Protein AF-X0TY84-F1 (afdb_monomer_lite)

Secondary structure (DSSP, 8-state):
-TT-SS-HHHHHHHSHHHHTT-SS----S-IIIIIITTT-GGGGHHHHHHHTT--HHHH-PEEEE---SSEEEEEEE-SSEEEEEEEETTS-HIIIIIS--PPPPBPPEEEE-GGGT----EEEEE-TT-------EEETTEEEEPPBSSEEEEEEE-

Organism: NCBI:txid412755

Foldseek 3Di:
DVQCLQCQVVCVQFPVCVLVPDPHTGDDPVCVVPVVVSVVPCLCVLVCVQCVPPPPVQFPWDWDFQDDPQWTWIWTHGPFKIKIKIFGPCSHCCCCVVVVHFFDWDAKDKGAQVVVVCQAFDKDKTDSSPDPQDGWHGHRRIIIDHIGRTIIMMMGGD

Sequence (158 aa):
YQSDHRGIIFHDTTYPAFFAGAAGTGHIWHWDEYVDSKNLWGAYRPFADLVAGVKLDQEQFQALDLSSDALWIFALLGKKHLLLWARNRADSWYRVLRDDTEPEVLRSQRVDLTELAVRAGEVTTIWPWGEDTGRASLEAGVLTLPPFRHGLLVKVSR

pLDDT: mean 96.2, std 2.29, range [84.69, 98.75]

Radius of gyration: 15.44 Å; chains: 1; bounding box: 28×33×40 Å

Structure (mmCIF, N/CA/C/O backbone):
data_AF-X0TY84-F1
#
_entry.id   AF-X0TY84-F1
#
loop_
_atom_site.group_PDB
_atom_site.id
_atom_site.type_symbol
_atom_site.label_atom_id
_atom_site.label_alt_id
_atom_site.label_comp_id
_atom_site.label_asym_id
_atom_site.label_entity_id
_atom_site.label_seq_id
_atom_site.pdbx_PDB_ins_code
_atom_site.Cartn_x
_atom_site.Cartn_y
_atom_site.Cartn_z
_atom_site.occupancy
_atom_site.B_iso_or_equiv
_atom_site.auth_seq_id
_atom_site.auth_comp_id
_atom_site.auth_asym_id
_atom_site.auth_atom_id
_atom_site.pdbx_PDB_model_num
ATOM 1 N N . TYR A 1 1 ? 6.408 -6.891 -19.833 1.00 84.69 1 TYR A N 1
ATOM 2 C CA . TYR A 1 1 ? 7.218 -7.646 -18.853 1.00 84.69 1 TYR A CA 1
ATOM 3 C C . TYR A 1 1 ? 8.717 -7.434 -19.011 1.00 84.69 1 TYR A C 1
ATOM 5 O O . TYR A 1 1 ? 9.368 -7.179 -18.009 1.00 84.69 1 TYR A O 1
ATOM 13 N N . GLN A 1 2 ? 9.287 -7.498 -20.225 1.00 88.75 2 GLN A N 1
ATOM 14 C CA . GLN A 1 2 ? 10.744 -7.373 -20.415 1.00 88.75 2 GLN A CA 1
ATOM 15 C C . GLN A 1 2 ? 11.360 -6.105 -19.801 1.00 88.75 2 GLN A C 1
ATOM 17 O O . GLN A 1 2 ? 12.418 -6.216 -19.193 1.00 88.75 2 GLN A O 1
ATOM 22 N N . SER A 1 3 ? 10.685 -4.956 -19.865 1.00 91.44 3 SER A N 1
ATOM 23 C CA . SER A 1 3 ? 11.177 -3.699 -19.276 1.00 91.44 3 SER A CA 1
ATOM 24 C C . SER A 1 3 ? 10.907 -3.548 -17.771 1.00 91.44 3 SER A C 1
ATOM 26 O O . SER A 1 3 ? 11.401 -2.614 -17.150 1.00 91.44 3 SER A O 1
ATOM 28 N N . ASP A 1 4 ? 10.118 -4.436 -17.157 1.00 95.00 4 ASP A N 1
ATOM 29 C CA . ASP A 1 4 ? 9.734 -4.313 -15.747 1.00 95.00 4 ASP A CA 1
ATOM 30 C C . ASP A 1 4 ? 10.698 -5.083 -14.845 1.00 95.00 4 ASP A C 1
ATOM 32 O O . ASP A 1 4 ? 10.482 -6.245 -14.504 1.00 95.00 4 ASP A O 1
ATOM 36 N N . HIS A 1 5 ? 11.803 -4.431 -14.499 1.00 90.50 5 HIS A N 1
ATOM 37 C CA . HIS A 1 5 ? 12.829 -5.001 -13.625 1.00 90.50 5 HIS A CA 1
ATOM 38 C C . HIS A 1 5 ? 12.519 -4.833 -12.134 1.00 90.50 5 HIS A C 1
ATOM 40 O O . HIS A 1 5 ? 13.116 -5.523 -11.314 1.00 90.50 5 HIS A O 1
ATOM 46 N N . ARG A 1 6 ? 11.608 -3.918 -11.780 1.00 92.00 6 ARG A N 1
ATOM 47 C CA . ARG A 1 6 ? 11.291 -3.563 -10.387 1.00 92.00 6 ARG A CA 1
ATOM 48 C C . ARG A 1 6 ? 9.966 -4.139 -9.885 1.00 92.00 6 ARG A C 1
ATOM 50 O O . ARG A 1 6 ? 9.583 -3.874 -8.753 1.00 92.00 6 ARG A O 1
ATOM 57 N N . GLY A 1 7 ? 9.251 -4.885 -10.722 1.00 95.44 7 GLY A N 1
ATOM 58 C CA . GLY A 1 7 ? 8.018 -5.556 -10.329 1.00 95.44 7 GLY A CA 1
ATOM 59 C C . GLY A 1 7 ? 6.799 -4.635 -10.231 1.00 95.44 7 GLY A C 1
ATOM 60 O O . GLY A 1 7 ? 5.928 -4.892 -9.405 1.00 95.44 7 GLY A O 1
ATOM 61 N N . ILE A 1 8 ? 6.701 -3.562 -11.029 1.00 95.81 8 ILE A N 1
ATOM 62 C CA . ILE A 1 8 ? 5.529 -2.656 -10.991 1.00 95.81 8 ILE A CA 1
ATOM 63 C C . ILE A 1 8 ? 4.242 -3.453 -11.211 1.00 95.81 8 ILE A C 1
ATOM 65 O O . ILE A 1 8 ? 3.312 -3.384 -10.408 1.00 95.81 8 ILE A O 1
ATOM 69 N N . ILE A 1 9 ? 4.217 -4.262 -12.274 1.00 95.81 9 ILE A N 1
ATOM 70 C CA . ILE A 1 9 ? 3.043 -5.065 -12.624 1.00 95.81 9 ILE A CA 1
ATOM 71 C C . ILE A 1 9 ? 2.771 -6.110 -11.535 1.00 95.81 9 ILE A C 1
ATOM 73 O O . ILE A 1 9 ? 1.609 -6.376 -11.222 1.00 95.81 9 ILE A O 1
ATOM 77 N N . PHE A 1 10 ? 3.822 -6.671 -10.927 1.00 96.81 10 PHE A N 1
ATOM 78 C CA . PHE A 1 10 ? 3.706 -7.582 -9.792 1.00 96.81 10 PHE A CA 1
ATOM 79 C C . PHE A 1 10 ? 2.919 -6.952 -8.646 1.00 96.81 10 PHE A C 1
ATOM 81 O O . PHE A 1 10 ? 1.901 -7.512 -8.233 1.00 96.81 10 PHE A O 1
ATOM 88 N N . HIS A 1 11 ? 3.353 -5.795 -8.150 1.00 95.94 11 HIS A N 1
ATOM 89 C CA . HIS A 1 11 ? 2.713 -5.158 -7.002 1.00 95.94 11 HIS A CA 1
ATOM 90 C C . HIS A 1 11 ? 1.280 -4.728 -7.318 1.00 95.94 11 HIS A C 1
ATOM 92 O O . HIS A 1 11 ? 0.380 -5.023 -6.531 1.00 95.94 11 HIS A O 1
ATOM 98 N N . ASP A 1 12 ? 1.058 -4.134 -8.492 1.00 94.94 12 ASP A N 1
ATOM 99 C CA . ASP A 1 12 ? -0.254 -3.633 -8.909 1.00 94.94 12 ASP A CA 1
ATOM 100 C C . ASP A 1 12 ? -1.260 -4.766 -9.214 1.00 94.94 12 ASP A C 1
ATOM 102 O O . ASP A 1 12 ? -2.466 -4.561 -9.113 1.00 94.94 12 ASP A O 1
ATOM 106 N N . THR A 1 13 ? -0.800 -5.980 -9.540 1.00 94.62 13 THR A N 1
ATOM 107 C CA . THR A 1 13 ? -1.689 -7.144 -9.754 1.00 94.62 13 THR A CA 1
ATOM 108 C C . THR A 1 13 ? -1.908 -7.954 -8.475 1.00 94.62 13 THR A C 1
ATOM 110 O O . THR A 1 13 ? -2.957 -8.569 -8.287 1.00 94.62 13 THR A O 1
ATOM 113 N N . THR A 1 14 ? -0.916 -7.978 -7.584 1.00 96.00 14 THR A N 1
ATOM 114 C CA . THR A 1 14 ? -0.915 -8.870 -6.418 1.00 96.00 14 THR A CA 1
ATOM 115 C C . THR A 1 14 ? -1.622 -8.229 -5.229 1.00 96.00 14 THR A C 1
ATOM 117 O O . THR A 1 14 ? -2.508 -8.835 -4.631 1.00 96.00 14 THR A O 1
ATOM 120 N N . TYR A 1 15 ? -1.268 -6.997 -4.867 1.00 97.00 15 TYR A N 1
ATOM 121 C CA . TYR A 1 15 ? -1.707 -6.412 -3.596 1.00 97.00 15 TYR A CA 1
ATOM 122 C C . TYR A 1 15 ? -3.144 -5.870 -3.603 1.00 97.00 15 TYR A C 1
ATOM 124 O O . TYR A 1 15 ? -3.866 -6.154 -2.643 1.00 97.00 15 TYR A O 1
ATOM 132 N N . PRO A 1 16 ? -3.611 -5.134 -4.634 1.00 95.81 16 PRO A N 1
ATOM 133 C CA . PRO A 1 16 ? -4.854 -4.363 -4.533 1.00 95.81 16 PRO A CA 1
ATOM 134 C C . PRO A 1 16 ? -6.096 -5.209 -4.279 1.00 95.81 16 PRO A C 1
ATOM 136 O O . PRO A 1 16 ? -6.986 -4.769 -3.562 1.00 95.81 16 PRO A O 1
ATOM 139 N N . ALA A 1 17 ? -6.144 -6.436 -4.809 1.00 96.19 17 ALA A N 1
ATOM 140 C CA . ALA A 1 17 ? -7.281 -7.336 -4.630 1.00 96.19 17 ALA A CA 1
ATOM 141 C C . ALA A 1 17 ? -7.602 -7.584 -3.146 1.00 96.19 17 ALA A C 1
ATOM 143 O O . ALA A 1 17 ? -8.766 -7.542 -2.749 1.00 96.19 17 ALA A O 1
ATOM 144 N N . PHE A 1 18 ? -6.573 -7.766 -2.313 1.00 97.75 18 PHE A N 1
ATOM 145 C CA . PHE A 1 18 ? -6.750 -7.946 -0.874 1.00 97.75 18 PHE A CA 1
ATOM 146 C C . PHE A 1 18 ? -7.355 -6.693 -0.228 1.00 97.75 18 PHE A C 1
ATOM 148 O O . PHE A 1 18 ? -8.332 -6.784 0.510 1.00 97.75 18 PHE A O 1
ATOM 155 N N . PHE A 1 19 ? -6.840 -5.508 -0.569 1.00 98.12 19 PHE A N 1
ATOM 156 C CA . PHE A 1 19 ? -7.360 -4.235 -0.058 1.00 98.12 19 PHE A CA 1
ATOM 157 C C . PHE A 1 19 ? -8.740 -3.862 -0.615 1.00 98.12 19 PHE A C 1
ATOM 159 O O . PHE A 1 19 ? -9.451 -3.075 0.001 1.00 98.12 19 PHE A O 1
ATOM 166 N N . ALA A 1 20 ? -9.154 -4.472 -1.726 1.00 96.44 20 ALA A N 1
ATOM 167 C CA . ALA A 1 20 ? -10.514 -4.403 -2.251 1.00 96.44 20 ALA A CA 1
ATOM 168 C C . ALA A 1 20 ? -11.495 -5.358 -1.533 1.00 96.44 20 ALA A C 1
ATOM 170 O O . ALA A 1 20 ? -12.661 -5.439 -1.918 1.00 96.44 20 ALA A O 1
ATOM 171 N N . GLY A 1 21 ? -11.050 -6.079 -0.496 1.00 95.19 21 GLY A N 1
ATOM 172 C CA . GLY A 1 21 ? -11.888 -6.959 0.326 1.00 95.19 21 GLY A CA 1
ATOM 173 C C . GLY A 1 21 ? -11.878 -8.433 -0.089 1.00 95.19 21 GLY A C 1
ATOM 174 O O . GLY A 1 21 ? -12.699 -9.207 0.404 1.00 95.19 21 GLY A O 1
ATOM 175 N N . ALA A 1 22 ? -10.973 -8.850 -0.979 1.00 96.19 22 ALA A N 1
ATOM 176 C CA . ALA A 1 22 ? -10.793 -10.267 -1.284 1.00 96.19 22 ALA A CA 1
ATOM 177 C C . ALA A 1 22 ? -10.155 -11.028 -0.106 1.00 96.19 22 ALA A C 1
ATOM 179 O O . ALA A 1 22 ? -9.440 -10.464 0.719 1.00 96.19 22 ALA A O 1
ATOM 180 N N . ALA A 1 23 ? -10.344 -12.350 -0.069 1.00 92.19 23 ALA A N 1
ATOM 181 C CA . ALA A 1 23 ? -9.761 -13.217 0.963 1.00 92.19 23 ALA A CA 1
ATOM 182 C C . ALA A 1 23 ? -8.224 -13.366 0.876 1.00 92.19 23 ALA A C 1
ATOM 184 O O . ALA A 1 23 ? -7.611 -13.940 1.773 1.00 92.19 23 ALA A O 1
ATOM 185 N N . GLY A 1 24 ? -7.596 -12.875 -0.196 1.00 92.38 24 GLY A N 1
ATOM 186 C CA . GLY A 1 24 ? -6.159 -12.972 -0.431 1.00 92.38 24 GLY A CA 1
ATOM 187 C C . GLY A 1 24 ? -5.690 -12.048 -1.554 1.00 92.38 24 GLY A C 1
ATOM 188 O O . GLY A 1 24 ? -6.470 -11.273 -2.109 1.00 92.38 24 GLY A O 1
ATOM 189 N N . THR A 1 25 ? -4.401 -12.127 -1.876 1.00 95.19 25 THR A N 1
ATOM 190 C CA . THR A 1 25 ? -3.792 -11.379 -2.982 1.00 95.19 25 THR A CA 1
ATOM 191 C C . THR A 1 25 ? -4.163 -11.964 -4.341 1.00 95.19 25 THR A C 1
ATOM 193 O O . THR A 1 25 ? -4.551 -13.127 -4.455 1.00 95.19 25 THR A O 1
ATOM 196 N N . GLY A 1 26 ? -3.967 -11.172 -5.393 1.00 94.19 26 GLY A N 1
ATOM 197 C CA . GLY A 1 26 ? -3.915 -11.687 -6.756 1.00 94.19 26 GLY A CA 1
ATOM 198 C C . GLY A 1 26 ? -2.688 -12.573 -6.992 1.00 94.19 26 GLY A C 1
ATOM 199 O O . GLY A 1 26 ? -1.740 -12.596 -6.202 1.00 94.19 26 GLY A O 1
ATOM 200 N N . HIS A 1 27 ? -2.701 -13.292 -8.110 1.00 93.69 27 HIS A N 1
ATOM 201 C CA . HIS A 1 27 ? -1.556 -14.048 -8.603 1.00 93.69 27 HIS A CA 1
ATOM 202 C C . HIS A 1 27 ? -1.443 -13.862 -10.116 1.00 93.69 27 HIS A C 1
ATOM 204 O O . HIS A 1 27 ? -2.450 -13.858 -10.824 1.00 93.69 27 HIS A O 1
ATOM 210 N N . ILE A 1 28 ? -0.219 -13.678 -10.607 1.00 94.69 28 ILE A N 1
ATOM 211 C CA . ILE A 1 28 ? 0.034 -13.461 -12.031 1.00 94.69 28 ILE A CA 1
ATOM 212 C C . ILE A 1 28 ? 0.095 -14.812 -12.737 1.00 94.69 28 ILE A C 1
ATOM 214 O O . ILE A 1 28 ? 0.914 -15.652 -12.391 1.00 94.69 28 ILE A O 1
ATOM 218 N N . TRP A 1 29 ? -0.743 -14.992 -13.758 1.00 94.44 29 TRP A N 1
ATOM 219 C CA . TRP A 1 29 ? -0.770 -16.214 -14.567 1.00 94.44 29 TRP A CA 1
ATOM 220 C C . TRP A 1 29 ? 0.562 -16.490 -15.285 1.00 94.44 29 TRP A C 1
ATOM 222 O O . TRP A 1 29 ? 1.039 -17.617 -15.252 1.00 94.44 29 TRP A O 1
ATOM 232 N N . HIS A 1 30 ? 1.188 -15.463 -15.874 1.00 94.56 30 HIS A N 1
ATOM 233 C CA . HIS A 1 30 ? 2.492 -15.544 -16.558 1.00 94.56 30 HIS A CA 1
ATOM 234 C C . HIS A 1 30 ? 3.672 -15.596 -15.569 1.00 94.56 30 HIS A C 1
ATOM 236 O O . HIS A 1 30 ? 4.638 -14.839 -15.691 1.00 94.56 30 HIS A O 1
ATOM 242 N N . TRP A 1 31 ? 3.558 -16.391 -14.505 1.00 95.81 31 TRP A N 1
ATOM 243 C CA . TRP A 1 31 ? 4.553 -16.414 -13.436 1.00 95.81 31 TRP A CA 1
ATOM 244 C C . TRP A 1 31 ? 5.913 -16.915 -13.927 1.00 95.81 31 TRP A C 1
ATOM 246 O O . TRP A 1 31 ? 6.924 -16.402 -13.472 1.00 95.81 31 TRP A O 1
ATOM 256 N N . ASP A 1 32 ? 5.964 -17.841 -14.876 1.00 95.75 32 ASP A N 1
ATOM 257 C CA . ASP A 1 32 ? 7.195 -18.375 -15.464 1.00 95.75 32 ASP A CA 1
ATOM 258 C C . ASP A 1 32 ? 7.903 -17.331 -16.341 1.00 95.75 32 ASP A C 1
ATOM 260 O O . ASP A 1 32 ? 9.100 -17.076 -16.196 1.00 95.75 32 ASP A O 1
ATOM 264 N N . GLU A 1 33 ? 7.146 -16.645 -17.197 1.00 94.69 33 GLU A N 1
ATOM 265 C CA . GLU A 1 33 ? 7.682 -15.635 -18.110 1.00 94.69 33 GLU A CA 1
ATOM 266 C C . GLU A 1 33 ? 8.013 -14.302 -17.431 1.00 94.69 33 GLU A C 1
ATOM 268 O O . GLU A 1 33 ? 8.808 -13.521 -17.965 1.00 94.69 33 GLU A O 1
ATOM 273 N N . TYR A 1 34 ? 7.416 -14.010 -16.273 1.00 96.19 34 TYR A N 1
ATOM 274 C CA . TYR A 1 34 ? 7.581 -12.730 -15.583 1.00 96.19 34 TYR A CA 1
ATOM 275 C C . TYR A 1 34 ? 8.087 -12.862 -14.150 1.00 96.19 34 TYR A C 1
ATOM 277 O O . TYR A 1 34 ? 9.126 -12.294 -13.841 1.00 96.19 34 TYR A O 1
ATOM 285 N N . VAL A 1 35 ? 7.386 -13.566 -13.260 1.00 96.88 35 VAL A N 1
ATOM 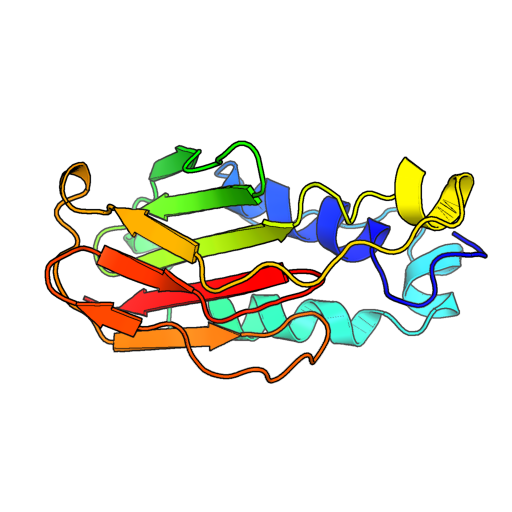286 C CA . VAL A 1 35 ? 7.752 -13.591 -11.831 1.00 96.88 35 VAL A CA 1
ATOM 287 C C . VAL A 1 35 ? 9.074 -14.328 -11.621 1.00 96.88 35 VAL A C 1
ATOM 289 O O . VAL A 1 35 ? 9.978 -13.791 -10.985 1.00 96.88 35 VAL A O 1
ATOM 292 N N . ASP A 1 36 ? 9.204 -15.520 -12.194 1.00 96.94 36 ASP A N 1
ATOM 293 C CA . ASP A 1 36 ? 10.397 -16.353 -12.109 1.00 96.94 36 ASP A CA 1
ATOM 294 C C . ASP A 1 36 ? 11.544 -15.754 -12.926 1.00 96.94 36 ASP A C 1
ATOM 296 O O . ASP A 1 36 ? 12.621 -15.493 -12.390 1.00 96.94 36 ASP A O 1
ATOM 300 N N . SER A 1 37 ? 11.279 -15.391 -14.188 1.00 96.00 37 SER A N 1
ATOM 301 C CA . SER A 1 37 ? 12.289 -14.793 -15.074 1.00 96.00 37 SER A CA 1
ATOM 302 C C . SER A 1 37 ? 12.887 -13.479 -14.544 1.00 96.00 37 SER A C 1
ATOM 304 O O . SER A 1 37 ? 14.038 -13.154 -14.846 1.00 96.00 37 SER A O 1
ATOM 306 N N . LYS A 1 38 ? 12.123 -12.712 -13.752 1.00 95.25 38 LYS A N 1
ATOM 307 C CA . LYS A 1 38 ? 12.564 -11.460 -13.115 1.00 95.25 38 LYS A CA 1
ATOM 308 C C . LYS A 1 38 ? 12.972 -11.627 -11.649 1.00 95.25 38 LYS A C 1
ATOM 310 O O . LYS A 1 38 ? 13.317 -10.628 -11.023 1.00 95.25 38 LYS A O 1
ATOM 315 N N . ASN A 1 39 ? 12.965 -12.849 -11.108 1.00 95.75 39 ASN A N 1
ATOM 316 C CA . ASN A 1 39 ? 13.294 -13.145 -9.710 1.00 95.75 39 ASN A CA 1
ATOM 317 C C . ASN A 1 39 ? 12.455 -12.328 -8.697 1.00 95.75 39 ASN A C 1
ATOM 319 O O . ASN A 1 39 ? 12.964 -11.791 -7.713 1.00 95.75 39 ASN A O 1
ATOM 323 N N . LEU A 1 40 ? 11.148 -12.215 -8.946 1.00 95.88 40 LEU A N 1
ATOM 324 C CA . LEU A 1 40 ? 10.219 -11.394 -8.160 1.00 95.88 40 LEU A CA 1
ATOM 325 C C . LEU A 1 40 ? 9.530 -12.159 -7.024 1.00 95.88 40 LEU A C 1
ATOM 327 O O . LEU A 1 40 ? 8.729 -11.575 -6.303 1.00 95.88 40 LEU A O 1
ATOM 331 N N . TRP A 1 41 ? 9.839 -13.437 -6.795 1.00 95.75 41 TRP A N 1
ATOM 332 C CA . TRP A 1 41 ? 9.237 -14.220 -5.702 1.00 95.75 41 TRP A CA 1
ATOM 333 C C . TRP A 1 41 ? 9.405 -13.566 -4.323 1.00 95.75 41 TRP A C 1
ATOM 335 O O . TRP A 1 41 ? 8.508 -13.637 -3.480 1.00 95.75 41 TRP A O 1
ATOM 345 N N . GLY A 1 42 ? 10.523 -12.865 -4.104 1.00 95.44 42 GLY A N 1
ATOM 346 C CA . GLY A 1 42 ? 10.765 -12.095 -2.882 1.00 95.44 42 GLY A CA 1
ATOM 347 C C . GLY A 1 42 ? 9.755 -10.966 -2.652 1.00 95.44 42 GLY A C 1
ATOM 348 O O . GLY A 1 42 ? 9.509 -10.596 -1.507 1.00 95.44 42 GLY A O 1
ATOM 349 N N . ALA A 1 43 ? 9.097 -10.474 -3.704 1.00 95.38 43 ALA A N 1
ATOM 350 C CA . ALA A 1 43 ? 8.097 -9.418 -3.613 1.00 95.38 43 ALA A CA 1
ATOM 351 C C . ALA A 1 43 ? 6.792 -9.873 -2.936 1.00 95.38 43 ALA A C 1
ATOM 353 O O . ALA A 1 43 ? 5.971 -9.030 -2.608 1.00 95.38 43 ALA A O 1
ATOM 354 N N . TYR A 1 44 ? 6.598 -11.164 -2.637 1.00 96.31 44 TYR A N 1
ATOM 355 C CA . TYR A 1 44 ? 5.517 -11.614 -1.745 1.00 96.31 44 TYR A CA 1
ATOM 356 C C . TYR A 1 44 ? 5.808 -11.359 -0.259 1.00 96.31 44 TYR A C 1
ATOM 358 O O . TYR A 1 44 ? 4.883 -11.271 0.554 1.00 96.31 44 TYR A O 1
ATOM 366 N N . ARG A 1 45 ? 7.087 -11.238 0.120 1.00 97.19 45 ARG A N 1
ATOM 367 C CA . ARG A 1 45 ? 7.509 -11.113 1.519 1.00 97.19 45 ARG A CA 1
ATOM 368 C C . ARG A 1 45 ? 6.918 -9.887 2.236 1.00 97.19 45 ARG A C 1
ATOM 370 O O . ARG A 1 45 ? 6.390 -10.080 3.329 1.00 97.19 45 ARG A O 1
ATOM 377 N N . PRO A 1 46 ? 6.908 -8.674 1.647 1.00 97.19 46 PRO A N 1
ATOM 378 C CA . PRO A 1 46 ? 6.326 -7.495 2.288 1.00 97.19 46 PRO A CA 1
ATOM 379 C C . PRO A 1 46 ? 4.846 -7.675 2.652 1.00 97.19 46 PRO A C 1
ATOM 381 O O . PRO A 1 46 ? 4.407 -7.229 3.710 1.00 97.19 46 PRO A O 1
ATOM 384 N N . PHE A 1 47 ? 4.074 -8.362 1.802 1.00 97.12 47 PHE A N 1
ATOM 385 C CA . PHE A 1 47 ? 2.680 -8.677 2.105 1.00 97.12 47 PHE A CA 1
ATOM 386 C C . PHE A 1 47 ? 2.562 -9.668 3.268 1.00 97.12 47 PHE A C 1
ATOM 388 O O . PHE A 1 47 ? 1.762 -9.455 4.178 1.00 97.12 47 PHE A O 1
ATOM 395 N N . ALA A 1 48 ? 3.382 -10.723 3.273 1.00 97.50 48 ALA A N 1
ATOM 396 C CA . ALA A 1 48 ? 3.413 -11.681 4.376 1.00 97.50 48 ALA A CA 1
ATOM 397 C C . ALA A 1 48 ? 3.759 -10.996 5.712 1.00 97.50 48 ALA A C 1
ATOM 399 O O . ALA A 1 48 ? 3.104 -11.255 6.721 1.00 97.50 48 ALA A O 1
ATOM 400 N N . ASP A 1 49 ? 4.729 -10.077 5.709 1.00 98.06 49 ASP A N 1
ATOM 401 C CA . ASP A 1 49 ? 5.109 -9.296 6.892 1.00 98.06 49 ASP A CA 1
ATOM 402 C C . ASP A 1 49 ? 3.981 -8.350 7.348 1.00 98.06 49 ASP A C 1
ATOM 404 O O . ASP A 1 49 ? 3.763 -8.164 8.550 1.00 98.06 49 ASP A O 1
ATOM 408 N N . LEU A 1 50 ? 3.208 -7.792 6.407 1.00 98.31 50 LEU A N 1
ATOM 409 C CA . LEU A 1 50 ? 2.060 -6.944 6.726 1.00 98.31 50 LEU A CA 1
ATOM 410 C C . LEU A 1 50 ? 1.010 -7.718 7.526 1.00 98.31 50 LEU A C 1
ATOM 412 O O . LEU A 1 50 ? 0.601 -7.269 8.601 1.00 98.31 50 LEU A O 1
ATOM 416 N N . VAL A 1 51 ? 0.600 -8.886 7.027 1.00 97.62 51 VAL A N 1
ATOM 417 C CA . VAL A 1 51 ? -0.467 -9.693 7.641 1.00 97.62 51 VAL A CA 1
ATOM 418 C C . VAL A 1 51 ? 0.021 -10.569 8.797 1.00 97.62 51 VAL A C 1
ATOM 420 O O . VAL A 1 51 ? -0.794 -11.154 9.511 1.00 97.62 51 VAL A O 1
ATOM 423 N N . ALA A 1 52 ? 1.333 -10.639 9.037 1.00 97.94 52 ALA A N 1
ATOM 424 C CA . ALA A 1 52 ? 1.896 -11.378 10.160 1.00 97.94 52 ALA A CA 1
ATOM 425 C C . ALA A 1 52 ? 1.283 -10.917 11.496 1.00 97.94 52 ALA A C 1
ATOM 427 O O . ALA A 1 52 ? 1.253 -9.724 11.820 1.00 97.94 52 ALA A O 1
ATOM 428 N N . GLY A 1 53 ? 0.783 -11.887 12.269 1.00 97.12 53 GLY A N 1
ATOM 429 C CA . GLY A 1 53 ? 0.126 -11.663 13.561 1.00 97.12 53 GLY A CA 1
ATOM 430 C C . GLY A 1 53 ? -1.323 -11.163 13.481 1.00 97.12 53 GLY A C 1
ATOM 431 O O . GLY A 1 53 ? -1.981 -11.069 14.517 1.00 97.12 53 GLY A O 1
ATOM 432 N N . VAL A 1 54 ? -1.851 -10.885 12.285 1.00 97.88 54 VAL A N 1
ATOM 433 C CA . VAL A 1 54 ? -3.230 -10.421 12.100 1.00 97.88 54 VAL A CA 1
ATOM 434 C C . VAL A 1 54 ? -4.166 -11.621 11.963 1.00 97.88 54 VAL A C 1
ATOM 436 O O . VAL A 1 54 ? -4.000 -12.467 11.086 1.00 97.88 54 VAL A O 1
ATOM 439 N N . LYS A 1 55 ? -5.196 -11.688 12.811 1.00 97.19 55 LYS A N 1
ATOM 440 C CA . LYS A 1 55 ? -6.264 -12.694 12.703 1.00 97.19 55 LYS A CA 1
ATOM 441 C C . LYS A 1 55 ? -7.307 -12.235 11.686 1.00 97.19 55 LYS A C 1
ATOM 443 O O . LYS A 1 55 ? -8.343 -11.698 12.071 1.00 97.19 55 LYS A O 1
ATOM 448 N N . LEU A 1 56 ? -6.992 -12.386 10.398 1.00 95.88 56 LEU A N 1
ATOM 449 C CA . LEU A 1 56 ? -7.771 -11.834 9.279 1.00 95.88 56 LEU A CA 1
ATOM 450 C C . LEU A 1 56 ? -9.276 -12.164 9.355 1.00 95.88 56 LEU A C 1
ATOM 452 O O . LEU A 1 56 ? -10.110 -11.302 9.091 1.00 95.88 56 LEU A O 1
ATOM 456 N N . ASP A 1 57 ? -9.625 -13.375 9.789 1.00 94.94 57 ASP A N 1
ATOM 457 C CA . ASP A 1 57 ? -10.996 -13.871 9.967 1.00 94.94 57 ASP A CA 1
ATOM 458 C C . ASP A 1 57 ? -11.776 -13.170 11.098 1.00 94.94 57 ASP A C 1
ATOM 460 O O . ASP A 1 57 ? -13.007 -13.146 11.092 1.00 94.94 57 ASP A O 1
ATOM 464 N N . GLN A 1 58 ? -11.076 -12.569 12.064 1.00 97.31 58 GLN A N 1
ATOM 465 C CA . GLN A 1 58 ? -11.668 -11.928 13.246 1.00 97.31 58 GLN A CA 1
ATOM 466 C C . GLN A 1 58 ? -11.762 -10.406 13.121 1.00 97.31 58 GLN A C 1
ATOM 468 O O . GLN A 1 58 ? -12.490 -9.770 13.889 1.00 97.31 58 GLN A O 1
ATOM 473 N N . GLU A 1 59 ? -11.041 -9.819 12.165 1.00 97.44 59 GLU A N 1
ATOM 474 C CA . GLU A 1 59 ? -10.955 -8.368 11.990 1.00 97.44 59 GLU A CA 1
ATOM 475 C C . GLU A 1 59 ? -12.236 -7.753 11.435 1.00 97.44 59 GLU A C 1
ATOM 477 O O . GLU A 1 59 ? -12.506 -6.598 11.748 1.00 97.44 59 GLU A O 1
ATOM 482 N N . GLN A 1 60 ? -13.035 -8.508 10.668 1.00 96.44 60 GLN A N 1
ATOM 483 C CA . GLN A 1 60 ? -14.214 -7.988 9.956 1.00 96.44 60 GLN A CA 1
ATOM 484 C C . GLN A 1 60 ? -13.878 -6.729 9.146 1.00 96.44 60 GLN A C 1
ATOM 486 O O . GLN A 1 60 ? -14.525 -5.692 9.283 1.00 96.44 60 GLN A O 1
ATOM 491 N N . PHE A 1 61 ? -12.821 -6.827 8.339 1.00 98.00 61 PHE A N 1
ATOM 492 C CA . PHE A 1 61 ? -12.303 -5.699 7.583 1.00 98.00 61 PHE A CA 1
ATOM 493 C C . PHE A 1 61 ? -13.362 -5.055 6.686 1.00 98.00 61 PHE A C 1
ATOM 495 O O . PHE A 1 61 ? -14.055 -5.733 5.927 1.00 98.00 61 PHE A O 1
ATOM 502 N N . GLN A 1 62 ? -13.423 -3.729 6.741 1.00 97.94 62 GLN A N 1
ATOM 503 C CA . GLN A 1 62 ? -14.129 -2.890 5.783 1.00 97.94 62 GLN A CA 1
ATOM 504 C C . GLN A 1 62 ? -13.112 -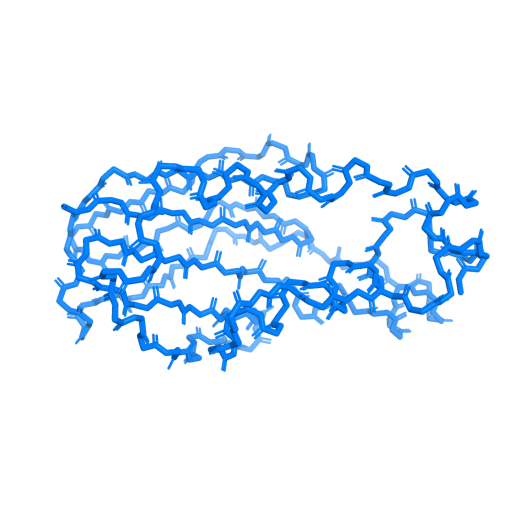2.279 4.820 1.00 97.94 62 GLN A C 1
ATOM 506 O O . GLN A 1 62 ? -12.142 -1.660 5.260 1.00 97.94 62 GLN A O 1
ATOM 511 N N . ALA A 1 63 ? -13.330 -2.461 3.519 1.00 98.25 63 ALA A N 1
ATOM 512 C CA . ALA A 1 63 ? -12.506 -1.841 2.489 1.00 98.25 63 ALA A CA 1
ATOM 513 C C . ALA A 1 63 ? -12.846 -0.353 2.353 1.00 98.25 63 ALA A C 1
ATOM 515 O O . ALA A 1 63 ? -14.018 0.021 2.295 1.00 98.25 63 ALA A O 1
ATOM 516 N N . LEU A 1 64 ? -11.812 0.482 2.305 1.00 98.25 64 LEU A N 1
ATOM 517 C CA . LEU A 1 64 ? -11.902 1.933 2.205 1.00 98.25 64 LEU A CA 1
ATOM 518 C C . LEU A 1 64 ? -10.956 2.434 1.112 1.00 98.25 64 LEU A C 1
ATOM 520 O O . LEU A 1 64 ? -9.831 1.949 0.978 1.00 98.25 64 LEU A O 1
ATOM 524 N N . ASP A 1 65 ? -11.399 3.454 0.383 1.00 97.81 65 ASP A N 1
ATOM 525 C CA . ASP A 1 65 ? -10.559 4.228 -0.524 1.00 97.81 65 ASP A CA 1
ATOM 526 C C . ASP A 1 65 ? -10.262 5.590 0.119 1.00 97.81 65 ASP A C 1
ATOM 528 O O . ASP A 1 65 ? -11.163 6.402 0.326 1.00 97.81 65 ASP A O 1
ATOM 532 N N . LEU A 1 66 ? -8.997 5.806 0.481 1.00 97.50 66 LEU A N 1
ATOM 533 C CA . LEU A 1 66 ? -8.476 7.039 1.083 1.00 97.50 66 LEU A CA 1
ATOM 534 C C . LEU A 1 66 ? -7.572 7.798 0.097 1.00 97.50 66 LEU A C 1
ATOM 536 O O . LEU A 1 66 ? -6.705 8.575 0.503 1.00 97.50 66 LEU A O 1
ATOM 540 N N . SER A 1 67 ? -7.706 7.510 -1.198 1.00 97.56 67 SER A N 1
ATOM 541 C CA . SER A 1 67 ? -6.854 8.066 -2.242 1.00 97.56 67 SER A CA 1
ATOM 542 C C . SER A 1 67 ? -6.962 9.589 -2.347 1.00 97.56 67 SER A C 1
ATOM 544 O O . SER A 1 67 ? -8.005 10.190 -2.103 1.00 97.56 67 SER A O 1
ATOM 546 N N . SER A 1 68 ? -5.876 10.204 -2.806 1.00 95.31 68 SER A N 1
ATOM 547 C CA . SER A 1 68 ? -5.793 11.626 -3.153 1.00 95.31 68 SER A CA 1
ATOM 548 C C . SER A 1 68 ? -5.408 11.789 -4.625 1.00 95.31 68 SER A C 1
AT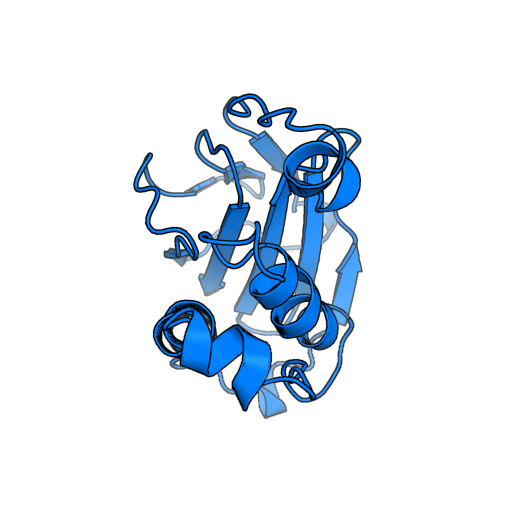OM 550 O O . SER A 1 68 ? -5.277 10.798 -5.344 1.00 95.31 68 SER A O 1
ATOM 552 N N . ASP A 1 69 ? -5.168 13.017 -5.082 1.00 94.75 69 ASP A N 1
ATOM 553 C CA . ASP A 1 69 ? -4.692 13.277 -6.449 1.00 94.75 69 ASP A CA 1
ATOM 554 C C . ASP A 1 69 ? -3.281 12.727 -6.715 1.00 94.75 69 ASP A C 1
ATOM 556 O O . ASP A 1 69 ? -2.947 12.406 -7.855 1.00 94.75 69 ASP A O 1
ATOM 560 N N . ALA A 1 70 ? -2.455 12.584 -5.671 1.00 95.69 70 ALA A N 1
ATOM 561 C CA . ALA A 1 70 ? -1.079 12.091 -5.778 1.00 95.69 70 ALA A CA 1
ATOM 562 C C . ALA A 1 70 ? -0.937 10.602 -5.421 1.00 95.69 70 ALA A C 1
ATOM 564 O O . ALA A 1 70 ? -0.008 9.938 -5.886 1.00 95.69 70 ALA A O 1
ATOM 565 N N . LEU A 1 71 ? -1.853 10.062 -4.610 1.00 96.81 71 LEU A N 1
ATOM 566 C CA . LEU A 1 71 ? -1.763 8.709 -4.067 1.00 96.81 71 LEU A CA 1
ATOM 567 C C . LEU A 1 71 ? -2.991 7.867 -4.378 1.00 96.81 71 LEU A C 1
ATOM 569 O O . LEU A 1 71 ? -4.120 8.339 -4.256 1.00 96.81 71 LEU A O 1
ATOM 573 N N . TRP A 1 72 ? -2.767 6.592 -4.685 1.00 97.81 72 TRP A N 1
ATOM 574 C CA . TRP A 1 72 ? -3.746 5.560 -4.369 1.00 97.81 72 TRP A CA 1
ATOM 575 C C . TRP A 1 72 ? -3.511 5.105 -2.934 1.00 97.81 72 TRP A C 1
ATOM 577 O O . TRP A 1 72 ? -2.376 4.783 -2.580 1.00 97.81 72 TRP A O 1
ATOM 587 N N . ILE A 1 73 ? -4.558 5.105 -2.111 1.00 98.12 73 ILE A N 1
ATOM 588 C CA . ILE A 1 73 ? -4.509 4.581 -0.744 1.00 98.12 73 ILE A CA 1
ATOM 589 C C . ILE A 1 73 ? -5.716 3.675 -0.544 1.00 98.12 73 ILE A C 1
ATOM 591 O O . ILE A 1 73 ? -6.818 4.149 -0.277 1.00 98.12 73 ILE A O 1
ATOM 595 N N . PHE A 1 74 ? -5.500 2.368 -0.646 1.00 98.50 74 PHE A N 1
ATOM 596 C CA . PHE A 1 74 ? -6.531 1.388 -0.316 1.00 98.50 74 PHE A CA 1
ATOM 597 C C . PHE A 1 74 ? -6.287 0.858 1.087 1.00 98.50 74 PHE A C 1
ATOM 599 O O . PHE A 1 74 ? -5.163 0.488 1.436 1.00 98.50 74 PHE A O 1
ATOM 606 N N . ALA A 1 75 ? -7.337 0.852 1.901 1.00 98.38 75 ALA A N 1
ATOM 607 C CA . ALA A 1 75 ? -7.251 0.510 3.307 1.00 98.38 75 ALA A CA 1
ATOM 608 C C . ALA A 1 75 ? -8.266 -0.564 3.695 1.00 98.38 75 ALA A C 1
ATOM 610 O O . ALA A 1 75 ? -9.369 -0.625 3.163 1.00 98.38 75 ALA A O 1
ATOM 611 N N . LEU A 1 76 ? -7.895 -1.385 4.672 1.00 98.62 76 LEU A N 1
ATOM 612 C CA . LEU A 1 76 ? -8.777 -2.324 5.348 1.00 98.62 76 LEU A CA 1
ATOM 613 C C . LEU A 1 76 ? -8.880 -1.914 6.815 1.00 98.62 76 LEU A C 1
ATOM 615 O O . LEU A 1 76 ? -7.919 -2.058 7.579 1.00 98.62 76 LEU A O 1
ATOM 619 N N . LEU A 1 77 ? -10.044 -1.400 7.211 1.00 98.56 77 LEU A N 1
ATOM 620 C CA . LEU A 1 77 ? -10.348 -1.036 8.592 1.00 98.56 77 LEU A CA 1
ATOM 621 C C . LEU A 1 77 ? -10.962 -2.234 9.315 1.00 98.56 77 LEU A C 1
ATOM 623 O O . LEU A 1 77 ? -12.091 -2.625 9.031 1.00 98.56 77 LEU A O 1
ATOM 627 N N . GLY A 1 78 ? -10.202 -2.832 10.226 1.00 98.00 78 GLY A N 1
ATOM 628 C CA . GLY A 1 78 ? -10.644 -3.954 11.046 1.00 98.00 78 GLY A CA 1
ATOM 629 C C . GLY A 1 78 ? -11.078 -3.508 12.436 1.00 98.00 78 GLY A C 1
ATOM 630 O O . GLY A 1 78 ? -11.254 -2.319 12.717 1.00 98.00 78 GLY A O 1
ATOM 631 N N . LYS A 1 79 ? -11.201 -4.470 13.347 1.00 97.50 79 LYS A N 1
ATOM 632 C CA . LYS A 1 79 ? -11.470 -4.215 14.770 1.00 97.50 79 LYS A CA 1
ATOM 633 C C . LYS A 1 79 ? -10.226 -3.781 15.529 1.00 97.50 79 LYS A C 1
ATOM 635 O O . LYS A 1 79 ? -10.312 -2.881 16.358 1.00 97.50 79 LYS A O 1
ATOM 640 N N . LYS A 1 80 ? -9.088 -4.423 15.262 1.00 97.81 80 LYS A N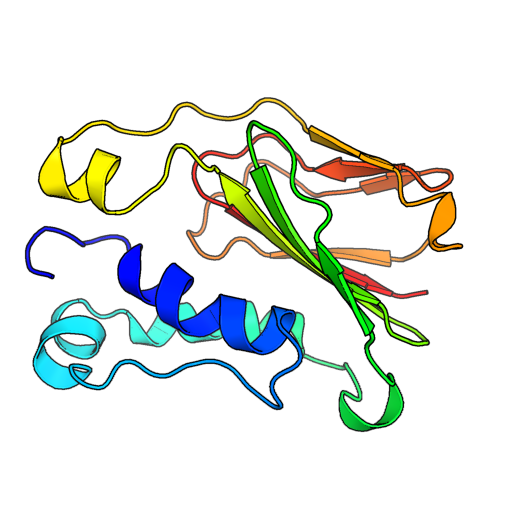 1
ATOM 641 C CA . LYS A 1 80 ? -7.822 -4.176 15.974 1.00 97.81 80 LYS A CA 1
ATOM 642 C C . LYS A 1 80 ? -6.780 -3.570 15.057 1.00 97.81 80 LYS A C 1
ATOM 644 O O . LYS A 1 80 ? -5.967 -2.766 15.498 1.00 97.81 80 LYS A O 1
ATOM 649 N N . HIS A 1 81 ? -6.860 -3.877 13.769 1.00 98.56 81 HIS A N 1
ATOM 650 C CA . HIS A 1 81 ? -5.879 -3.426 12.799 1.00 98.56 81 HIS A CA 1
ATOM 651 C C . HIS A 1 81 ? -6.486 -2.451 11.794 1.00 98.56 81 HIS A C 1
ATOM 653 O O . HIS A 1 81 ? -7.678 -2.497 11.490 1.00 98.56 81 HIS A O 1
ATOM 659 N N . LEU A 1 82 ? -5.646 -1.563 11.282 1.00 98.56 82 LEU A N 1
ATOM 660 C CA . LEU A 1 82 ? -5.871 -0.836 10.041 1.00 98.56 82 LEU A CA 1
ATOM 661 C C . LEU A 1 82 ? -4.684 -1.158 9.130 1.00 98.56 82 LEU A C 1
ATOM 663 O O . LEU A 1 82 ? -3.535 -0.953 9.524 1.00 98.56 82 LEU A O 1
ATOM 667 N N . LEU A 1 83 ? -4.959 -1.690 7.942 1.00 98.75 83 LEU A N 1
ATOM 668 C CA . LEU A 1 83 ? -3.941 -2.026 6.945 1.00 98.75 83 LEU A CA 1
ATOM 669 C C . LEU A 1 83 ? -4.084 -1.079 5.760 1.00 98.75 83 LEU A C 1
ATOM 671 O O . LEU A 1 83 ? -5.196 -0.916 5.270 1.00 98.75 83 LEU A O 1
ATOM 675 N N . LEU A 1 84 ? -2.993 -0.485 5.281 1.00 98.31 84 LEU A N 1
ATOM 676 C CA . LEU A 1 84 ? -2.980 0.392 4.107 1.00 98.31 84 LEU A CA 1
ATOM 677 C C . LEU A 1 84 ? -1.976 -0.103 3.071 1.00 98.31 84 LEU A C 1
ATOM 679 O O . LEU A 1 84 ? -0.861 -0.500 3.418 1.00 98.31 84 LEU A O 1
ATOM 683 N N . TRP A 1 85 ? -2.343 0.046 1.804 1.00 98.50 85 TRP A N 1
ATOM 684 C CA . TRP A 1 85 ? -1.424 0.073 0.675 1.00 98.50 85 TRP A CA 1
ATOM 685 C C . TRP A 1 85 ? -1.473 1.451 0.031 1.00 98.50 85 TRP A C 1
ATOM 687 O O . TRP A 1 85 ? -2.515 1.867 -0.478 1.00 98.50 85 TRP A O 1
ATOM 697 N N . ALA A 1 86 ? -0.345 2.159 0.092 1.00 97.88 86 ALA A N 1
ATOM 698 C CA . ALA A 1 86 ? -0.171 3.475 -0.499 1.00 97.88 86 ALA A CA 1
ATOM 699 C C . ALA A 1 86 ? 0.760 3.384 -1.713 1.00 97.88 86 ALA A C 1
ATOM 701 O O . ALA A 1 86 ? 1.863 2.838 -1.625 1.00 97.88 86 ALA A O 1
ATOM 702 N N . ARG A 1 87 ? 0.328 3.948 -2.840 1.00 97.25 87 ARG A N 1
ATOM 703 C CA . ARG A 1 87 ? 1.025 3.884 -4.127 1.00 97.25 87 ARG A CA 1
ATOM 704 C C . ARG A 1 87 ? 1.058 5.264 -4.775 1.00 97.25 87 ARG A C 1
ATOM 706 O O . ARG A 1 87 ? 0.024 5.922 -4.886 1.00 97.25 87 ARG A O 1
ATOM 713 N N . ASN A 1 88 ? 2.235 5.699 -5.216 1.00 97.56 88 ASN A N 1
ATOM 714 C CA . ASN A 1 88 ? 2.378 6.924 -5.995 1.00 97.56 88 ASN A CA 1
ATOM 715 C C . ASN A 1 88 ? 1.662 6.766 -7.344 1.00 97.56 88 ASN A C 1
ATOM 717 O O . ASN A 1 88 ? 2.016 5.888 -8.129 1.00 97.56 88 ASN A O 1
ATOM 721 N N . ARG A 1 89 ? 0.681 7.628 -7.639 1.00 96.81 89 ARG A N 1
ATOM 722 C CA . ARG A 1 89 ? -0.088 7.565 -8.896 1.00 96.81 89 ARG A CA 1
ATOM 723 C C . ARG A 1 89 ? 0.769 7.785 -10.139 1.00 96.81 89 ARG A C 1
ATOM 725 O O . ARG A 1 89 ? 0.421 7.301 -11.217 1.00 96.81 89 ARG A O 1
ATOM 732 N N . ALA A 1 90 ? 1.873 8.521 -10.008 1.00 97.00 90 ALA A N 1
ATOM 733 C CA . ALA A 1 90 ? 2.808 8.723 -11.106 1.00 97.00 90 ALA A CA 1
ATOM 734 C C . ALA A 1 90 ? 3.596 7.443 -11.432 1.00 97.00 90 ALA A C 1
ATOM 736 O O . ALA A 1 90 ? 3.987 7.262 -12.584 1.00 97.00 90 ALA A O 1
ATOM 737 N N . ASP A 1 91 ? 3.765 6.531 -10.466 1.00 96.69 91 ASP A N 1
ATOM 738 C CA . ASP A 1 91 ? 4.505 5.274 -10.626 1.00 96.69 91 ASP A CA 1
ATOM 739 C C . ASP A 1 91 ? 3.640 4.165 -11.243 1.00 96.69 91 ASP A C 1
ATOM 741 O O . ASP A 1 91 ? 3.412 3.096 -10.676 1.00 96.69 91 ASP A O 1
ATOM 745 N N . SER A 1 92 ? 3.096 4.466 -12.415 1.00 94.69 92 SER A N 1
ATOM 746 C CA . SER A 1 92 ? 2.195 3.588 -13.154 1.00 94.69 92 SER A CA 1
ATOM 747 C C . SER A 1 92 ? 2.915 2.918 -14.316 1.00 94.69 92 SER A C 1
ATOM 749 O O . SER A 1 92 ? 3.801 3.508 -14.940 1.00 94.69 92 SER A O 1
ATOM 751 N N . TRP A 1 93 ? 2.490 1.701 -14.664 1.00 94.62 93 TRP A N 1
ATOM 752 C CA . TRP A 1 93 ? 3.132 0.916 -15.722 1.00 94.62 93 TRP A CA 1
ATOM 753 C C . TRP A 1 93 ? 3.231 1.672 -17.057 1.00 94.62 93 TRP A C 1
ATOM 755 O O . TRP A 1 93 ? 4.232 1.546 -17.755 1.00 94.62 93 TRP A O 1
ATOM 765 N N . TYR A 1 94 ? 2.223 2.470 -17.424 1.00 93.81 94 TYR A N 1
ATOM 766 C CA . TYR A 1 94 ? 2.212 3.163 -18.714 1.00 93.81 94 TYR A CA 1
ATOM 767 C C . TYR A 1 94 ? 3.180 4.350 -18.729 1.00 93.81 94 TYR A C 1
ATOM 769 O O . TYR A 1 94 ? 3.838 4.574 -19.736 1.00 93.81 94 TYR A O 1
ATOM 777 N N . ARG A 1 95 ? 3.342 5.069 -17.613 1.00 96.00 95 ARG A N 1
ATOM 778 C CA . ARG A 1 95 ? 4.331 6.153 -17.534 1.00 96.00 95 ARG A CA 1
ATOM 779 C C . ARG A 1 95 ? 5.746 5.602 -17.492 1.00 96.00 95 ARG A C 1
ATOM 781 O O . ARG A 1 95 ? 6.604 6.060 -18.230 1.00 96.00 95 ARG A O 1
ATOM 788 N N . VAL A 1 96 ? 5.973 4.595 -16.659 1.00 96.00 96 VAL A N 1
ATOM 789 C CA . VAL A 1 96 ? 7.328 4.122 -16.379 1.00 96.00 96 VAL A CA 1
ATOM 790 C C . VAL A 1 96 ? 7.824 3.146 -17.438 1.00 96.00 96 VAL A C 1
ATOM 792 O O . VAL A 1 96 ? 8.936 3.284 -17.923 1.00 96.00 96 VAL A O 1
ATOM 795 N N . LEU A 1 97 ? 7.014 2.157 -17.827 1.00 95.50 97 LEU A N 1
ATOM 796 C CA . LEU A 1 97 ? 7.472 1.085 -18.718 1.00 95.50 97 LEU A CA 1
ATOM 797 C C . LEU A 1 97 ? 7.272 1.402 -20.201 1.00 95.50 97 LEU A C 1
ATOM 799 O O . LEU A 1 97 ? 8.026 0.895 -21.028 1.00 95.50 97 LEU A O 1
ATOM 803 N N . ARG A 1 98 ? 6.225 2.166 -20.548 1.00 95.06 98 ARG A N 1
ATOM 804 C CA . ARG A 1 98 ? 5.931 2.550 -21.940 1.00 95.06 98 ARG A CA 1
ATOM 805 C C . ARG A 1 98 ? 6.525 3.915 -22.282 1.00 95.06 98 ARG A C 1
ATOM 807 O O . ARG A 1 98 ? 7.115 4.037 -23.349 1.00 95.06 98 ARG A O 1
ATOM 814 N N . ASP A 1 99 ? 6.380 4.898 -21.393 1.00 96.00 99 ASP A N 1
ATOM 815 C CA . ASP A 1 99 ? 6.794 6.286 -21.653 1.00 96.00 99 ASP A CA 1
ATOM 816 C C . ASP A 1 99 ? 8.166 6.645 -21.040 1.00 96.00 99 ASP A C 1
ATOM 818 O O . ASP A 1 99 ? 8.577 7.800 -21.127 1.00 96.00 99 ASP A O 1
ATOM 822 N N . ASP A 1 100 ? 8.857 5.687 -20.406 1.00 95.25 100 ASP A N 1
ATOM 823 C CA . ASP A 1 100 ? 10.182 5.853 -19.772 1.00 95.25 100 ASP A CA 1
ATOM 824 C C . ASP A 1 100 ? 10.269 7.073 -18.830 1.00 95.25 100 ASP A C 1
ATOM 826 O O . ASP A 1 100 ? 11.269 7.786 -18.743 1.00 95.25 100 ASP A O 1
ATOM 830 N N . THR A 1 101 ? 9.162 7.363 -18.143 1.00 96.44 101 THR A N 1
ATOM 831 C CA . THR A 1 101 ? 9.017 8.524 -17.265 1.00 96.44 101 THR A CA 1
ATOM 832 C C . THR A 1 101 ? 8.994 8.076 -15.811 1.00 96.44 101 THR A C 1
ATOM 834 O O . THR A 1 101 ? 7.985 7.568 -15.319 1.00 96.44 101 THR A O 1
ATOM 837 N N . GLU A 1 102 ? 10.104 8.297 -15.109 1.00 95.00 102 GLU A N 1
ATOM 838 C CA . GLU A 1 102 ? 10.219 7.992 -13.682 1.00 95.00 102 GLU A CA 1
ATOM 839 C C . GLU A 1 102 ? 9.350 8.927 -12.820 1.00 95.00 102 GLU A C 1
ATOM 841 O O . GLU A 1 102 ? 9.335 10.143 -13.037 1.00 95.00 102 GLU A O 1
ATOM 846 N N . PRO A 1 103 ? 8.648 8.400 -11.801 1.00 96.31 103 PRO A N 1
ATOM 847 C CA . PRO A 1 103 ? 7.876 9.213 -10.873 1.00 96.31 103 PRO A CA 1
ATOM 848 C C . PRO A 1 103 ? 8.794 10.043 -9.972 1.00 96.31 103 PRO A C 1
ATOM 850 O O . PRO A 1 103 ? 9.860 9.591 -9.547 1.00 96.31 103 PRO A O 1
ATOM 853 N N . GLU A 1 104 ? 8.350 11.240 -9.602 1.00 96.44 104 GLU A N 1
ATOM 854 C CA . GLU A 1 104 ? 9.021 12.037 -8.576 1.00 96.44 104 GLU A CA 1
ATOM 855 C C . GLU A 1 104 ? 8.843 11.429 -7.177 1.00 96.44 104 GLU A C 1
ATOM 857 O O . GLU A 1 104 ? 7.891 10.693 -6.907 1.00 96.44 104 GLU A O 1
ATOM 862 N N . VAL A 1 105 ? 9.757 11.768 -6.264 1.00 97.00 105 VAL A N 1
ATOM 863 C CA . VAL A 1 105 ? 9.603 11.440 -4.842 1.00 97.00 105 VAL A CA 1
ATOM 864 C C . VAL A 1 105 ? 8.508 12.324 -4.263 1.00 97.00 105 VAL A C 1
ATOM 866 O O . VAL A 1 105 ? 8.615 13.553 -4.271 1.00 97.00 105 VAL A O 1
ATOM 869 N N . LEU A 1 106 ? 7.470 11.705 -3.714 1.00 97.19 106 LEU A N 1
ATOM 870 C CA . LEU A 1 106 ? 6.447 12.424 -2.978 1.00 97.19 106 LEU A CA 1
ATOM 871 C C . LEU A 1 106 ? 7.030 12.906 -1.653 1.00 97.19 106 LEU A C 1
ATOM 873 O O . LEU A 1 106 ? 7.716 12.168 -0.950 1.00 97.19 106 LEU A O 1
ATOM 877 N N . ARG A 1 107 ? 6.730 14.154 -1.289 1.00 96.94 107 ARG A N 1
ATOM 878 C CA . ARG A 1 107 ? 6.988 14.669 0.066 1.00 96.94 107 ARG A CA 1
ATOM 879 C C . ARG A 1 107 ? 6.131 13.908 1.077 1.00 96.94 107 ARG A C 1
ATOM 881 O O . ARG A 1 107 ? 5.183 13.238 0.677 1.00 96.94 107 ARG A O 1
ATOM 888 N N . SER A 1 108 ? 6.409 14.064 2.370 1.00 97.12 108 SER A N 1
ATOM 889 C CA . SER A 1 108 ? 5.585 13.463 3.423 1.00 97.12 108 SER A CA 1
ATOM 890 C C . SER A 1 108 ? 4.099 13.764 3.218 1.00 97.12 108 SER A C 1
ATOM 892 O O . SER A 1 108 ? 3.716 14.919 3.016 1.00 97.12 108 SER A O 1
ATOM 894 N N . GLN A 1 109 ? 3.277 12.720 3.265 1.00 97.06 109 GLN A N 1
ATOM 895 C CA . GLN A 1 109 ? 1.835 12.798 3.032 1.00 97.06 109 GLN A CA 1
ATOM 896 C C . GLN A 1 109 ? 1.099 12.623 4.358 1.00 97.06 109 GLN A C 1
ATOM 898 O O . GLN A 1 109 ? 1.538 11.861 5.217 1.00 97.06 109 GLN A O 1
ATOM 903 N N . ARG A 1 110 ? -0.016 13.328 4.542 1.00 97.56 110 ARG A N 1
ATOM 904 C CA . ARG A 1 110 ? -0.843 13.234 5.752 1.00 97.56 110 ARG A CA 1
ATOM 905 C C . ARG A 1 110 ? -2.203 12.669 5.378 1.00 97.56 110 ARG A C 1
ATOM 907 O O . ARG A 1 110 ? -2.841 13.184 4.466 1.00 97.56 110 ARG A O 1
ATOM 914 N N . VAL A 1 111 ? -2.628 11.635 6.092 1.00 97.50 111 VAL A N 1
ATOM 915 C CA . VAL A 1 111 ? -3.934 10.993 5.934 1.00 97.50 111 VAL A CA 1
ATOM 916 C C . VAL A 1 111 ? -4.702 11.188 7.233 1.00 97.50 111 VAL A C 1
ATOM 918 O O . VAL A 1 111 ? -4.246 10.763 8.296 1.00 97.50 111 VAL A O 1
ATOM 921 N N . ASP A 1 112 ? -5.845 11.864 7.156 1.00 97.12 112 ASP A N 1
ATOM 922 C CA . ASP A 1 112 ? -6.719 12.062 8.308 1.00 97.12 112 ASP A CA 1
ATOM 923 C C . ASP A 1 112 ? -7.588 10.815 8.517 1.00 97.12 112 ASP A C 1
ATOM 925 O O . ASP A 1 112 ? -8.385 10.439 7.659 1.00 97.12 112 ASP A O 1
ATOM 929 N N . LEU A 1 113 ? -7.405 10.151 9.657 1.00 97.38 113 LEU A N 1
ATOM 930 C CA . LEU A 1 113 ? -8.145 8.958 10.067 1.00 97.38 113 LEU A CA 1
ATOM 931 C C . LEU A 1 113 ? -9.165 9.280 11.170 1.00 97.38 113 LEU A C 1
ATOM 933 O O . LEU A 1 113 ? -9.712 8.373 11.810 1.00 97.38 113 LEU A O 1
ATOM 937 N N . THR A 1 114 ? -9.429 10.568 11.415 1.00 94.88 114 THR A N 1
ATOM 938 C CA . THR A 1 114 ? -10.282 11.030 12.511 1.00 94.88 114 THR A CA 1
ATOM 939 C C . THR A 1 114 ? -11.706 10.483 12.376 1.00 94.88 114 THR A C 1
ATOM 941 O O . THR A 1 114 ? -12.267 9.941 13.334 1.00 94.88 114 THR A O 1
ATOM 944 N N . GLU A 1 115 ? -12.261 10.494 11.171 1.00 94.31 115 GLU A N 1
ATOM 945 C CA . GLU A 1 115 ? -13.597 9.949 10.890 1.00 94.31 115 GLU A CA 1
ATOM 946 C C . GLU A 1 115 ? -13.670 8.415 11.028 1.00 94.31 115 GLU A C 1
ATOM 948 O O . GLU A 1 115 ? -14.741 7.854 11.236 1.00 94.31 115 GLU A O 1
ATOM 953 N N . LEU A 1 116 ? -12.527 7.718 11.004 1.00 95.44 116 LEU A N 1
ATOM 954 C CA . LEU A 1 116 ? -12.442 6.257 11.149 1.00 95.44 116 LEU A CA 1
ATOM 955 C C . LEU A 1 116 ? -12.292 5.796 12.609 1.00 95.44 116 LEU A C 1
ATOM 957 O O . LEU A 1 116 ? -12.041 4.618 12.867 1.00 95.44 116 LEU A O 1
ATOM 961 N N . ALA A 1 117 ? -12.377 6.723 13.572 1.00 93.88 117 ALA A N 1
ATOM 962 C CA . ALA A 1 117 ? -12.118 6.479 14.996 1.00 93.88 117 ALA A CA 1
ATOM 963 C C . ALA A 1 117 ? -10.733 5.855 15.295 1.00 93.88 117 ALA A C 1
ATOM 965 O O . ALA A 1 117 ? -10.511 5.272 16.357 1.00 93.88 117 ALA A O 1
ATOM 966 N N . VAL A 1 118 ? -9.768 6.003 14.382 1.00 95.25 118 VAL A N 1
ATOM 967 C CA . VAL A 1 118 ? -8.370 5.612 14.593 1.00 95.25 118 VAL A CA 1
ATOM 968 C C . VAL A 1 118 ? -7.628 6.846 15.093 1.00 95.25 118 VAL A C 1
ATOM 970 O O . VAL A 1 118 ? -7.551 7.847 14.390 1.00 95.25 118 VAL A O 1
ATOM 973 N N . ARG A 1 119 ? -7.153 6.826 16.344 1.00 94.50 119 ARG A N 1
ATOM 974 C CA . ARG A 1 119 ? -6.505 7.990 16.991 1.00 94.50 119 ARG A CA 1
ATOM 975 C C . ARG A 1 119 ? -5.042 7.753 17.350 1.00 94.50 119 ARG A C 1
ATOM 977 O O . ARG A 1 119 ? -4.238 8.674 17.257 1.00 94.50 119 ARG A O 1
ATOM 984 N N . ALA A 1 120 ? -4.721 6.534 17.761 1.00 95.31 120 ALA A N 1
ATOM 985 C CA . ALA A 1 120 ? -3.395 6.099 18.169 1.00 95.31 120 ALA A CA 1
ATOM 986 C C . ALA A 1 120 ? -3.261 4.594 17.906 1.00 95.31 120 ALA A C 1
ATOM 988 O O . ALA A 1 120 ? -4.266 3.909 17.708 1.00 95.31 120 ALA A O 1
ATOM 989 N N . GLY A 1 121 ? -2.027 4.102 17.897 1.00 95.94 121 GLY A N 1
ATOM 990 C CA . GLY A 1 121 ? -1.701 2.696 17.704 1.00 95.94 121 GLY A CA 1
ATOM 991 C C . GLY A 1 121 ? -0.229 2.523 17.350 1.00 95.94 121 GLY A C 1
ATOM 992 O O . GLY A 1 121 ? 0.445 3.486 16.976 1.00 95.94 121 GLY A O 1
ATOM 993 N N . GLU A 1 122 ? 0.274 1.300 17.463 1.00 97.94 122 GLU A N 1
ATOM 994 C CA . GLU A 1 122 ? 1.616 0.965 16.991 1.00 97.94 122 GLU A CA 1
ATOM 995 C C . GLU A 1 122 ? 1.627 0.955 15.460 1.00 97.94 122 GLU A C 1
ATOM 997 O O . GLU A 1 122 ? 0.823 0.260 14.837 1.00 97.94 122 GLU A O 1
ATOM 1002 N N . VAL A 1 123 ? 2.535 1.722 14.851 1.00 98.44 123 VAL 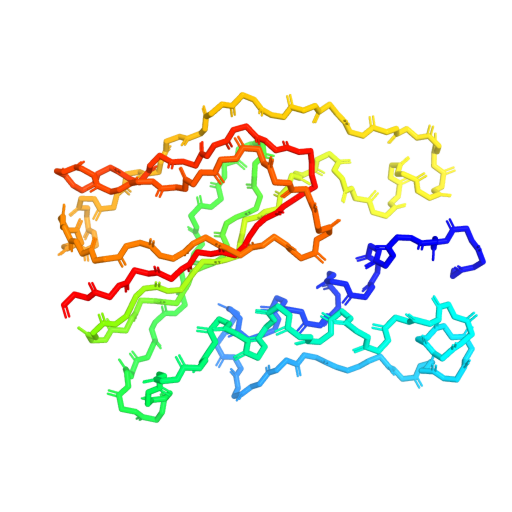A N 1
ATOM 1003 C CA . VAL A 1 123 ? 2.649 1.835 13.393 1.00 98.44 123 VAL A CA 1
ATOM 1004 C C . VAL A 1 123 ? 3.834 1.018 12.895 1.00 98.44 123 VAL A C 1
ATOM 1006 O O . VAL A 1 123 ? 4.988 1.297 13.215 1.00 98.44 123 VAL A O 1
ATOM 1009 N N . THR A 1 124 ? 3.551 0.029 12.054 1.00 98.44 124 THR A N 1
ATOM 1010 C CA . THR A 1 124 ? 4.550 -0.713 11.283 1.00 98.44 124 THR A CA 1
ATOM 1011 C C . THR A 1 124 ? 4.553 -0.200 9.848 1.00 98.44 124 THR A C 1
ATOM 1013 O O . THR A 1 124 ? 3.509 -0.169 9.198 1.00 98.44 124 THR A O 1
ATOM 1016 N N . THR A 1 125 ? 5.728 0.185 9.349 1.00 98.44 125 THR A N 1
ATOM 1017 C CA . THR A 1 125 ? 5.948 0.582 7.949 1.00 98.44 125 THR A CA 1
ATOM 1018 C C . THR A 1 125 ? 6.722 -0.513 7.240 1.00 98.44 125 THR A C 1
ATOM 1020 O O . THR A 1 125 ? 7.723 -0.992 7.769 1.00 98.44 125 THR A O 1
ATOM 1023 N N . ILE A 1 126 ? 6.256 -0.912 6.063 1.00 98.31 126 ILE A N 1
ATOM 1024 C CA . ILE A 1 126 ? 6.889 -1.941 5.242 1.00 98.31 126 ILE A CA 1
ATOM 1025 C C . ILE A 1 126 ? 7.079 -1.370 3.845 1.00 98.31 126 ILE A C 1
ATOM 1027 O O . ILE A 1 126 ? 6.172 -0.753 3.289 1.00 98.31 126 ILE A O 1
ATOM 1031 N N . TRP A 1 127 ? 8.250 -1.621 3.274 1.00 97.31 127 TRP A N 1
ATOM 1032 C CA . TRP A 1 127 ? 8.701 -1.039 2.020 1.00 97.31 127 TRP A CA 1
ATOM 1033 C C . TRP A 1 127 ? 8.805 -2.108 0.930 1.00 97.31 127 TRP A C 1
ATOM 1035 O O . TRP A 1 127 ? 9.812 -2.815 0.872 1.00 97.31 127 TRP A O 1
ATOM 1045 N N . PRO A 1 128 ? 7.788 -2.270 0.058 1.00 95.62 128 PRO A N 1
ATOM 1046 C CA . PRO A 1 128 ? 7.771 -3.368 -0.906 1.00 95.62 128 PRO A CA 1
ATOM 1047 C C . PRO A 1 128 ? 8.905 -3.320 -1.933 1.00 95.62 128 PRO A C 1
ATOM 1049 O O . PRO A 1 128 ? 9.348 -4.367 -2.388 1.00 95.62 128 PRO A O 1
ATOM 1052 N N . TRP A 1 129 ? 9.397 -2.117 -2.237 1.00 92.38 129 TRP A N 1
ATOM 1053 C CA . TRP A 1 129 ? 10.517 -1.870 -3.150 1.00 92.38 129 TRP A CA 1
ATOM 1054 C C . TRP A 1 129 ? 11.866 -1.697 -2.437 1.00 92.38 129 TRP A C 1
ATOM 1056 O O . TRP A 1 129 ? 12.859 -1.368 -3.078 1.00 92.38 129 TRP A O 1
ATOM 1066 N N . GLY A 1 130 ? 11.915 -1.888 -1.114 1.00 89.88 130 GLY A N 1
ATOM 1067 C CA . GLY A 1 130 ? 13.142 -1.733 -0.327 1.00 89.88 130 GLY A CA 1
ATOM 1068 C C . GLY A 1 130 ? 13.640 -0.290 -0.171 1.00 89.88 130 GLY A C 1
ATOM 1069 O O . GLY A 1 130 ? 14.752 -0.088 0.308 1.00 89.88 130 GLY A O 1
ATOM 1070 N N . GLU A 1 131 ? 12.847 0.715 -0.555 1.00 85.62 131 GLU A N 1
ATOM 1071 C CA . GLU A 1 131 ? 13.107 2.113 -0.192 1.00 85.62 131 GLU A CA 1
ATOM 1072 C C . GLU A 1 131 ? 13.033 2.240 1.335 1.00 85.62 131 GLU A C 1
ATOM 1074 O O . GLU A 1 131 ? 11.980 1.974 1.870 1.00 85.62 131 GLU A O 1
ATOM 1079 N N . ASP A 1 132 ? 14.078 2.628 2.067 1.00 89.00 132 ASP A N 1
ATOM 1080 C CA . ASP A 1 132 ? 13.953 2.919 3.510 1.00 89.00 132 ASP A CA 1
ATOM 1081 C C . ASP A 1 132 ? 14.196 4.407 3.758 1.00 89.00 132 ASP A C 1
ATOM 1083 O O . ASP A 1 132 ? 15.316 4.860 3.997 1.00 89.00 132 ASP A O 1
ATOM 1087 N N . THR A 1 133 ? 13.131 5.193 3.628 1.00 92.88 133 THR A N 1
ATOM 1088 C CA . THR A 1 133 ? 13.156 6.657 3.781 1.00 92.88 133 THR A CA 1
ATOM 1089 C C . THR A 1 133 ? 12.615 7.117 5.136 1.00 92.88 133 THR A C 1
ATOM 1091 O O . THR A 1 133 ? 12.386 8.311 5.349 1.00 92.88 133 THR A O 1
ATOM 1094 N N . GLY A 1 134 ? 12.403 6.180 6.064 1.00 94.50 134 GLY A N 1
ATOM 1095 C CA . GLY A 1 134 ? 11.854 6.436 7.389 1.00 94.50 134 GLY A CA 1
ATOM 1096 C C . GLY A 1 134 ? 10.611 5.605 7.694 1.00 94.50 134 GLY A C 1
ATOM 1097 O O . GLY A 1 134 ? 10.302 4.612 7.037 1.00 94.50 134 GLY A O 1
ATOM 1098 N N . ARG A 1 135 ? 9.893 6.011 8.744 1.00 96.56 135 ARG A N 1
ATOM 1099 C CA . ARG A 1 135 ? 8.717 5.301 9.257 1.00 96.56 135 ARG A CA 1
ATOM 1100 C C . ARG A 1 135 ? 7.506 6.217 9.264 1.00 96.56 135 ARG A C 1
ATOM 1102 O O . ARG A 1 135 ? 7.627 7.400 9.572 1.00 96.56 135 ARG A O 1
ATOM 1109 N N . ALA A 1 136 ? 6.347 5.652 8.953 1.00 97.88 136 ALA A N 1
ATOM 1110 C CA . ALA A 1 136 ? 5.076 6.309 9.183 1.00 97.88 136 ALA A CA 1
ATOM 1111 C C . ALA A 1 136 ? 4.805 6.440 10.687 1.00 97.88 136 ALA A C 1
ATOM 1113 O O . ALA A 1 136 ? 5.212 5.588 11.483 1.00 97.88 136 ALA A O 1
ATOM 1114 N N . SER A 1 137 ? 4.097 7.498 11.067 1.00 97.94 137 SER A N 1
ATOM 1115 C CA . SER A 1 137 ? 3.696 7.764 12.449 1.00 97.94 137 SER A CA 1
ATOM 1116 C C . SER A 1 137 ? 2.228 8.162 12.519 1.00 97.94 137 SER A C 1
ATOM 1118 O O . SER A 1 137 ? 1.690 8.758 11.586 1.00 97.94 137 SER A O 1
ATOM 1120 N N . LEU A 1 138 ? 1.570 7.818 13.625 1.00 98.31 138 LEU A N 1
ATOM 1121 C CA . LEU A 1 138 ? 0.175 8.155 13.880 1.00 98.31 138 LEU A CA 1
ATOM 1122 C C . LEU A 1 138 ? 0.087 8.998 15.147 1.00 98.31 138 LEU A C 1
ATOM 1124 O O . LEU A 1 138 ? 0.393 8.518 16.237 1.00 98.31 138 LEU A O 1
ATOM 1128 N N . GLU A 1 139 ? -0.374 10.235 14.998 1.00 97.06 139 GLU A N 1
ATOM 1129 C CA . GLU A 1 139 ? -0.535 11.177 16.103 1.00 97.06 139 GLU A CA 1
ATOM 1130 C C . GLU A 1 139 ? -1.911 11.833 16.022 1.00 97.06 139 GLU A C 1
ATOM 1132 O O . GLU A 1 139 ? -2.267 12.426 15.004 1.00 97.06 139 GLU A O 1
ATOM 1137 N N . ALA A 1 140 ? -2.697 11.713 17.096 1.00 95.44 140 ALA A N 1
ATOM 1138 C CA . ALA A 1 140 ? -4.023 12.324 17.225 1.00 95.44 140 ALA A CA 1
ATOM 1139 C C . ALA A 1 140 ? -4.960 12.076 16.020 1.00 95.44 140 ALA A C 1
ATOM 1141 O O . ALA A 1 140 ? -5.734 12.946 15.637 1.00 95.44 140 ALA A O 1
ATOM 1142 N N . GLY A 1 141 ? -4.902 10.877 15.431 1.00 97.06 141 GLY A N 1
ATOM 1143 C CA . GLY A 1 141 ? -5.710 10.491 14.270 1.00 97.06 141 GLY A CA 1
ATOM 1144 C C . GLY A 1 141 ? -5.156 10.905 12.911 1.00 97.06 141 GLY A C 1
ATOM 1145 O O . GLY A 1 141 ? -5.760 10.566 11.900 1.00 97.06 141 GLY A O 1
ATOM 1146 N N . VAL A 1 142 ? -3.992 11.553 12.853 1.00 98.19 142 VAL A N 1
ATOM 1147 C CA . VAL A 1 142 ? -3.327 11.866 11.586 1.00 98.19 142 VAL A CA 1
ATOM 1148 C C . VAL A 1 142 ? -2.165 10.911 11.351 1.00 98.19 142 VAL A C 1
ATOM 1150 O O . VAL A 1 142 ? -1.170 10.927 12.079 1.00 98.19 142 VAL A O 1
ATOM 1153 N N . LEU A 1 143 ? -2.285 10.093 10.307 1.00 98.38 143 LEU A N 1
ATOM 1154 C CA . LEU A 1 143 ? -1.213 9.227 9.835 1.00 98.38 143 LEU A CA 1
ATOM 1155 C C . LEU A 1 143 ? -0.300 10.023 8.900 1.00 98.38 143 LEU A C 1
ATOM 1157 O O . LEU A 1 143 ? -0.723 10.476 7.837 1.00 98.38 143 LEU A O 1
ATOM 1161 N N . THR A 1 144 ? 0.961 10.185 9.286 1.00 98.31 144 THR A N 1
ATOM 1162 C CA . THR A 1 144 ? 1.992 10.802 8.449 1.00 98.31 144 THR A CA 1
ATOM 1163 C C . THR A 1 144 ? 2.800 9.707 7.769 1.00 98.31 144 THR A C 1
ATOM 1165 O O . THR A 1 144 ? 3.463 8.917 8.436 1.00 98.31 144 THR A O 1
ATOM 1168 N N . LEU A 1 145 ? 2.748 9.663 6.440 1.00 98.19 145 LEU A N 1
ATOM 1169 C CA . LEU A 1 145 ? 3.588 8.806 5.611 1.00 98.19 145 LEU A CA 1
ATOM 1170 C C . LEU A 1 145 ? 4.910 9.540 5.322 1.00 98.19 145 LEU A C 1
ATOM 1172 O O . LEU A 1 145 ? 4.867 10.732 4.988 1.00 98.19 145 LEU A O 1
ATOM 1176 N N . PRO A 1 146 ? 6.073 8.873 5.439 1.00 97.81 146 PRO A N 1
ATOM 1177 C CA . PRO A 1 146 ? 7.361 9.471 5.086 1.00 97.81 146 PRO A CA 1
ATOM 1178 C C . PRO A 1 146 ? 7.420 9.779 3.579 1.00 97.81 146 PRO A C 1
ATOM 1180 O O . PRO A 1 146 ? 6.530 9.365 2.841 1.00 97.81 146 PRO A O 1
ATOM 1183 N N . PRO A 1 147 ? 8.431 10.510 3.083 1.00 97.81 147 PRO A N 1
ATOM 1184 C CA . PRO A 1 147 ? 8.624 10.683 1.646 1.00 97.81 147 PRO A CA 1
ATOM 1185 C C . PRO A 1 147 ? 8.868 9.339 0.951 1.00 97.81 147 PRO A C 1
ATOM 1187 O O . PRO A 1 147 ? 9.609 8.521 1.481 1.00 97.81 147 PRO A O 1
ATOM 1190 N N . PHE A 1 148 ? 8.309 9.099 -0.232 1.00 97.50 148 PHE A N 1
ATOM 1191 C CA . PHE A 1 148 ? 8.571 7.869 -0.994 1.00 97.50 148 PHE A CA 1
ATOM 1192 C C . PHE A 1 148 ? 8.392 8.077 -2.489 1.00 97.50 148 PHE A C 1
ATOM 1194 O O . PHE A 1 148 ? 7.645 8.961 -2.916 1.00 97.50 148 PHE A O 1
ATOM 1201 N N . ARG A 1 149 ? 9.071 7.256 -3.293 1.00 97.12 149 ARG A N 1
ATOM 1202 C CA . ARG A 1 149 ? 8.935 7.282 -4.748 1.00 97.12 149 ARG A CA 1
ATOM 1203 C C . ARG A 1 149 ? 7.853 6.328 -5.227 1.00 97.12 149 ARG A C 1
ATOM 1205 O O . ARG A 1 149 ? 6.985 6.754 -5.985 1.00 97.12 149 ARG A O 1
ATOM 1212 N N . HIS A 1 150 ? 7.889 5.072 -4.789 1.00 96.56 150 HIS A N 1
ATOM 1213 C CA . HIS A 1 150 ? 7.039 4.024 -5.345 1.00 96.56 150 HIS A CA 1
ATOM 1214 C C . HIS A 1 150 ? 5.797 3.795 -4.477 1.00 96.56 150 HIS A C 1
ATOM 1216 O O . HIS A 1 150 ? 4.661 4.071 -4.886 1.00 96.56 150 HIS A O 1
ATOM 1222 N N . GLY A 1 151 ? 5.982 3.294 -3.263 1.00 96.75 151 GLY A N 1
ATOM 1223 C CA . GLY A 1 151 ? 4.870 2.976 -2.379 1.00 96.75 151 GLY A CA 1
ATOM 1224 C C . GLY A 1 151 ? 5.310 2.271 -1.111 1.00 96.75 151 GLY A C 1
ATOM 1225 O O . GLY A 1 151 ? 6.459 1.855 -0.972 1.00 96.75 151 GLY A O 1
ATOM 1226 N N . LEU A 1 152 ? 4.363 2.115 -0.194 1.00 98.00 152 LEU A N 1
ATOM 1227 C CA . LEU A 1 152 ? 4.569 1.443 1.080 1.00 98.00 152 LEU A CA 1
ATOM 1228 C C . LEU A 1 152 ? 3.301 0.736 1.547 1.00 98.00 152 LEU A C 1
ATOM 1230 O O . LEU A 1 152 ? 2.188 1.026 1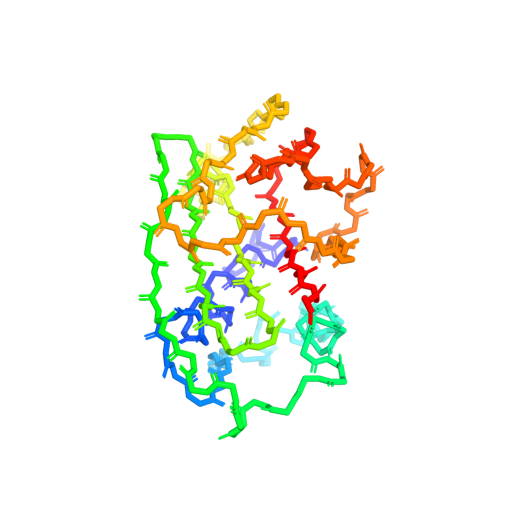.101 1.00 98.00 152 LEU A O 1
ATOM 1234 N N . LEU A 1 153 ? 3.488 -0.186 2.482 1.00 98.56 153 LEU A N 1
ATOM 1235 C CA . LEU A 1 153 ? 2.416 -0.777 3.262 1.00 98.56 153 LEU A CA 1
ATOM 1236 C C . LEU A 1 153 ? 2.508 -0.247 4.694 1.00 98.56 153 LEU A C 1
ATOM 1238 O O . LEU A 1 153 ? 3.603 -0.081 5.239 1.00 98.56 153 LEU A O 1
ATOM 1242 N N . VAL A 1 154 ? 1.357 -0.012 5.317 1.00 98.56 154 VAL A N 1
ATOM 1243 C CA . VAL A 1 154 ? 1.281 0.403 6.722 1.00 98.56 154 VAL A CA 1
ATOM 1244 C C . VAL A 1 154 ? 0.326 -0.513 7.469 1.00 98.56 154 VAL A C 1
ATOM 1246 O O . VAL A 1 154 ? -0.776 -0.783 6.997 1.00 98.56 154 VAL A O 1
ATOM 1249 N N . LYS A 1 155 ? 0.733 -0.960 8.657 1.00 98.75 155 LYS A N 1
ATOM 1250 C CA . LYS A 1 155 ? -0.143 -1.602 9.641 1.00 98.75 155 LYS A CA 1
ATOM 1251 C C . LYS A 1 155 ? -0.194 -0.739 10.889 1.00 98.75 155 LYS A C 1
ATOM 1253 O O . LYS A 1 155 ? 0.849 -0.411 11.446 1.00 98.75 155 LYS A O 1
ATOM 1258 N N . VAL A 1 156 ? -1.401 -0.407 11.329 1.00 98.56 156 VAL A N 1
ATOM 1259 C CA . VAL A 1 156 ? -1.656 0.219 12.627 1.00 98.56 156 VAL A CA 1
ATOM 1260 C C . VAL A 1 156 ? -2.336 -0.806 13.527 1.00 98.56 156 VAL A C 1
ATOM 1262 O O . VAL A 1 156 ? -3.403 -1.306 13.170 1.00 98.56 156 VAL A O 1
ATOM 1265 N N . SER A 1 157 ? -1.741 -1.093 14.683 1.00 97.81 157 SER A N 1
ATOM 1266 C CA . SER A 1 157 ? -2.297 -1.977 15.718 1.00 97.81 157 SER A CA 1
ATOM 1267 C C . SER A 1 157 ? -2.850 -1.138 16.874 1.00 97.81 157 SER A C 1
ATOM 1269 O O . SER A 1 157 ? -2.118 -0.319 17.432 1.00 97.81 157 SER A O 1
ATOM 1271 N N . ARG A 1 158 ? -4.132 -1.315 17.209 1.00 92.25 158 ARG A N 1
ATOM 1272 C CA . ARG A 1 158 ? -4.870 -0.553 18.234 1.00 92.25 158 ARG A CA 1
ATOM 1273 C C . ARG A 1 158 ? -5.192 -1.386 19.468 1.00 92.25 158 ARG A C 1
ATOM 1275 O O . ARG A 1 158 ? -5.430 -2.606 19.309 1.00 92.25 158 ARG A O 1
#